Protein AF-A0A1V4KRN2-F1 (afdb_monomer_lite)

Structure (mmCI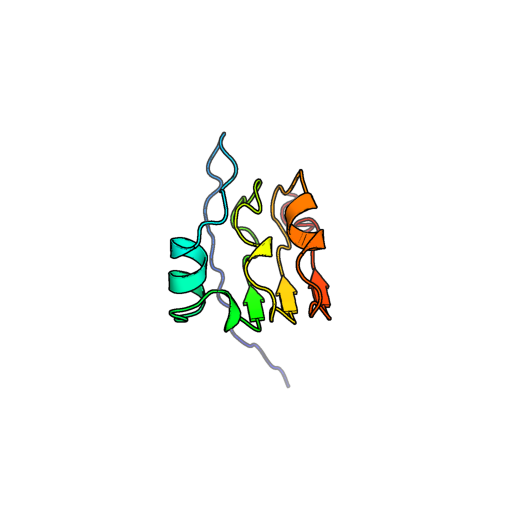F, N/CA/C/O backbone):
data_AF-A0A1V4KRN2-F1
#
_entry.id   AF-A0A1V4KRN2-F1
#
loop_
_atom_site.group_PDB
_atom_site.id
_atom_site.type_symbol
_atom_site.label_atom_id
_atom_site.label_alt_id
_atom_site.label_comp_id
_atom_site.label_asym_id
_atom_site.label_entity_id
_atom_site.label_seq_id
_atom_site.pdbx_PDB_ins_code
_atom_site.Cartn_x
_atom_site.Cartn_y
_atom_site.Cartn_z
_atom_site.occupancy
_atom_site.B_iso_or_equiv
_atom_site.auth_seq_id
_atom_site.auth_comp_id
_atom_site.auth_asym_id
_atom_site.auth_atom_id
_atom_site.pdbx_PDB_model_num
ATOM 1 N N . MET A 1 1 ? -30.750 18.213 -22.918 1.00 45.31 1 MET A N 1
ATOM 2 C CA . MET A 1 1 ? -30.189 16.893 -23.276 1.00 45.31 1 MET A CA 1
ATOM 3 C C . MET A 1 1 ? -29.198 17.182 -24.381 1.00 45.31 1 MET A C 1
ATOM 5 O O . MET A 1 1 ? -29.636 17.733 -25.373 1.00 45.31 1 MET A O 1
ATOM 9 N N . GLU A 1 2 ? -27.887 17.054 -24.242 1.00 35.72 2 GLU A N 1
ATOM 10 C CA . GLU A 1 2 ? -27.008 16.352 -23.296 1.00 35.72 2 GLU A CA 1
ATOM 11 C C . GLU A 1 2 ? -25.852 17.326 -22.951 1.00 35.72 2 GLU A C 1
ATOM 13 O O . GLU A 1 2 ? -25.466 18.141 -23.775 1.00 35.72 2 GLU A O 1
ATOM 18 N N . GLY A 1 3 ? -25.351 17.443 -21.723 1.00 49.38 3 GLY A N 1
ATOM 19 C CA . GLY A 1 3 ? -24.737 16.350 -20.985 1.00 49.38 3 GLY A CA 1
ATOM 20 C C . GLY A 1 3 ? -23.345 16.038 -21.546 1.00 49.38 3 GLY A C 1
ATOM 21 O O . GLY A 1 3 ? -23.123 14.918 -21.983 1.00 49.38 3 GLY A O 1
ATOM 22 N N . ARG A 1 4 ? -22.418 17.003 -21.579 1.00 40.00 4 ARG A N 1
ATOM 23 C CA . ARG A 1 4 ? -21.002 16.719 -21.856 1.00 40.00 4 ARG A CA 1
ATOM 24 C C . ARG A 1 4 ? -20.158 17.310 -20.737 1.00 40.00 4 ARG A C 1
ATOM 26 O O . ARG A 1 4 ? -19.782 18.472 -20.774 1.00 40.00 4 ARG A O 1
ATOM 33 N N . GLY A 1 5 ? -19.978 16.501 -19.696 1.00 41.59 5 GLY A N 1
ATOM 34 C CA . GLY A 1 5 ? -18.938 16.732 -18.709 1.00 41.59 5 GLY A CA 1
ATOM 35 C C . GLY A 1 5 ? -17.591 16.596 -19.403 1.00 41.59 5 GLY A C 1
ATOM 36 O O . GLY A 1 5 ? -17.323 15.578 -20.040 1.00 41.59 5 GLY A O 1
ATOM 37 N N . GLU A 1 6 ? -16.791 17.648 -19.314 1.00 41.88 6 GLU A N 1
ATOM 38 C CA . GLU A 1 6 ? -15.370 17.634 -19.628 1.00 41.88 6 GLU A CA 1
ATOM 39 C C . GLU A 1 6 ? -14.697 16.723 -18.595 1.00 41.88 6 GLU A C 1
ATOM 41 O O . GLU A 1 6 ? -14.458 17.110 -17.453 1.00 41.88 6 GLU A O 1
ATOM 46 N N . ALA A 1 7 ? -14.497 15.458 -18.960 1.00 47.69 7 ALA A N 1
ATOM 47 C CA . ALA A 1 7 ? -13.612 14.575 -18.223 1.00 47.69 7 ALA A CA 1
ATOM 48 C C . ALA A 1 7 ? -12.199 14.881 -18.716 1.00 47.69 7 ALA A C 1
ATOM 50 O O . ALA A 1 7 ? -11.908 14.661 -19.889 1.00 47.69 7 ALA A O 1
ATOM 51 N N . GLY A 1 8 ? -11.386 15.453 -17.826 1.00 39.56 8 GLY A N 1
ATOM 52 C CA . GLY A 1 8 ? -9.990 15.787 -18.074 1.00 39.56 8 GLY A CA 1
ATOM 53 C C . GLY A 1 8 ? -9.244 14.603 -18.675 1.00 39.56 8 GLY A C 1
ATOM 54 O O . GLY A 1 8 ? -9.152 13.532 -18.073 1.00 39.56 8 GLY A O 1
ATOM 55 N N . GLU A 1 9 ? -8.753 14.820 -19.886 1.00 47.72 9 GLU A N 1
ATOM 56 C CA . GLU A 1 9 ? -7.735 14.005 -20.523 1.00 47.72 9 GLU A CA 1
ATOM 57 C C . GLU A 1 9 ? -6.416 14.355 -19.831 1.00 47.72 9 GLU A C 1
ATOM 59 O O . GLU A 1 9 ? -5.738 15.315 -20.184 1.00 47.72 9 GLU A O 1
ATOM 64 N N . GLU A 1 10 ? -6.098 13.630 -18.762 1.00 44.16 10 GLU A N 1
ATOM 65 C CA . GLU A 1 10 ? -4.736 13.589 -18.238 1.00 44.16 10 GLU A CA 1
ATOM 66 C C . GLU A 1 10 ? -4.027 12.451 -18.974 1.00 44.16 10 GLU A C 1
ATOM 68 O O . GLU A 1 10 ? -4.106 11.277 -18.606 1.00 44.16 10 GLU A O 1
ATOM 73 N N . GLU A 1 11 ? -3.428 12.824 -20.105 1.00 51.25 11 GLU A N 1
ATOM 74 C CA . GLU A 1 11 ? -2.343 12.088 -20.740 1.00 51.25 11 GLU A CA 1
ATOM 75 C C . GLU A 1 11 ? -1.171 12.069 -19.747 1.00 51.25 11 GLU A C 1
ATOM 77 O O . GLU A 1 11 ? -0.589 13.111 -19.454 1.00 51.25 11 GLU A O 1
ATOM 82 N N . GLU A 1 12 ? -0.835 10.904 -19.195 1.00 46.59 12 GLU A N 1
ATOM 83 C CA . GLU A 1 12 ? 0.437 10.716 -18.497 1.00 46.59 12 GLU A CA 1
ATOM 84 C C . GLU A 1 12 ? 1.229 9.615 -19.202 1.00 46.59 12 GLU A C 1
ATOM 86 O O . GLU A 1 12 ? 0.726 8.532 -19.506 1.00 46.59 12 GLU A O 1
ATOM 91 N N . GLU A 1 13 ? 2.458 9.998 -19.527 1.00 42.00 13 GLU A N 1
ATOM 92 C CA . GLU A 1 13 ? 3.390 9.385 -20.457 1.00 42.00 13 GLU A CA 1
ATOM 93 C C . GLU A 1 13 ? 3.810 7.965 -20.048 1.00 42.00 13 GLU A C 1
ATOM 95 O O . GLU A 1 13 ? 4.004 7.641 -18.874 1.00 42.00 13 GLU A O 1
ATOM 100 N N . GLU A 1 14 ? 3.993 7.115 -21.058 1.00 46.31 14 GLU A N 1
ATOM 101 C CA . GLU A 1 14 ? 4.650 5.820 -20.931 1.00 46.31 14 GLU A CA 1
ATOM 102 C C . GLU A 1 14 ? 6.134 6.028 -20.574 1.00 46.31 14 GLU A C 1
ATOM 104 O O . GLU A 1 14 ? 6.957 6.290 -21.449 1.00 46.31 14 GLU A O 1
ATOM 109 N N . GLU A 1 15 ? 6.510 5.890 -19.296 1.00 44.72 15 GLU A N 1
ATOM 110 C CA . GLU A 1 15 ? 7.919 5.672 -18.942 1.00 44.72 15 GLU A CA 1
ATOM 111 C C . GLU A 1 15 ? 8.287 4.189 -19.094 1.00 44.72 15 GLU A C 1
ATOM 113 O O . GLU A 1 15 ? 7.815 3.302 -18.372 1.00 44.72 15 GLU A O 1
ATOM 118 N N . GLU A 1 16 ? 9.178 3.935 -20.053 1.00 44.38 16 GLU A N 1
ATOM 119 C CA . GLU A 1 16 ? 9.876 2.673 -20.249 1.00 44.38 16 GLU A CA 1
ATOM 120 C C . GLU A 1 16 ? 10.639 2.226 -18.984 1.00 44.38 16 GLU A C 1
ATOM 122 O O . GLU A 1 16 ? 11.472 2.935 -18.424 1.00 44.38 16 GLU A O 1
ATOM 127 N N . GLY A 1 17 ? 10.449 0.958 -18.607 1.00 51.06 17 GLY A N 1
ATOM 128 C CA . GLY A 1 17 ? 11.517 0.139 -18.020 1.00 51.06 17 GLY A CA 1
ATOM 129 C C . GLY A 1 17 ? 11.539 -0.064 -16.502 1.00 51.06 17 GLY A C 1
ATOM 130 O O . GLY A 1 17 ? 12.239 -0.968 -16.043 1.00 51.06 17 GLY A O 1
ATOM 131 N N . GLY A 1 18 ? 10.760 0.668 -15.704 1.00 57.75 18 GLY A N 1
ATOM 132 C CA . GLY A 1 18 ? 10.790 0.514 -14.243 1.00 57.75 18 GLY A CA 1
ATOM 133 C C . GLY A 1 18 ? 9.468 0.858 -13.575 1.00 57.75 18 GLY A C 1
ATOM 134 O O . GLY A 1 18 ? 9.256 1.994 -13.179 1.00 57.75 18 GLY A O 1
ATOM 135 N N . GLY A 1 19 ? 8.578 -0.126 -13.419 1.00 72.75 19 GLY A N 1
ATOM 136 C CA . GLY A 1 19 ? 7.256 0.112 -12.839 1.00 72.75 19 GLY A CA 1
ATOM 137 C C . GLY A 1 19 ? 7.306 0.785 -11.459 1.00 72.75 19 GLY A C 1
ATOM 138 O O . GLY A 1 19 ? 8.086 0.408 -10.578 1.00 72.75 19 GLY A O 1
ATOM 139 N N . LEU A 1 20 ? 6.437 1.776 -11.268 1.00 87.12 20 LEU A N 1
ATOM 140 C CA . LEU A 1 20 ? 6.445 2.677 -10.120 1.00 87.12 20 LEU A CA 1
ATOM 141 C C . LEU A 1 20 ? 6.148 1.918 -8.814 1.00 87.12 20 LEU A C 1
ATOM 143 O O . LEU A 1 20 ? 5.350 0.972 -8.774 1.00 87.12 20 LEU A O 1
ATOM 147 N N . ARG A 1 21 ? 6.799 2.327 -7.718 1.00 91.00 21 ARG A N 1
ATOM 148 C CA . ARG A 1 21 ? 6.554 1.790 -6.371 1.00 91.00 21 ARG A CA 1
ATOM 149 C C . ARG A 1 21 ? 5.736 2.777 -5.550 1.00 91.00 21 ARG A C 1
ATOM 151 O O . ARG A 1 21 ? 6.127 3.931 -5.406 1.00 91.00 21 ARG A O 1
ATOM 158 N N . ILE A 1 22 ? 4.666 2.294 -4.924 1.00 91.50 22 ILE A N 1
ATOM 159 C CA . ILE A 1 22 ? 3.911 3.074 -3.942 1.00 91.50 22 ILE A CA 1
ATOM 160 C C . ILE A 1 22 ? 4.784 3.313 -2.704 1.00 91.50 22 ILE A C 1
ATOM 162 O O . ILE A 1 22 ? 5.299 2.374 -2.088 1.00 91.50 22 ILE A O 1
ATOM 166 N N . THR A 1 23 ? 4.935 4.587 -2.349 1.00 93.62 23 THR A N 1
ATOM 167 C CA . THR A 1 23 ? 5.665 5.058 -1.167 1.00 93.62 23 THR A CA 1
ATOM 168 C C . THR A 1 23 ? 4.747 5.881 -0.263 1.00 93.62 23 THR A C 1
ATOM 170 O O . THR A 1 23 ? 3.755 6.438 -0.745 1.00 93.62 23 THR A O 1
ATOM 173 N N . PRO A 1 24 ? 5.067 6.028 1.037 1.00 92.06 24 PRO A N 1
ATOM 174 C CA . PRO A 1 24 ? 4.258 6.843 1.937 1.00 92.06 24 PRO A CA 1
ATOM 175 C C . PRO A 1 24 ? 4.143 8.288 1.454 1.00 92.06 24 PRO A C 1
ATOM 177 O O . PRO A 1 24 ? 3.090 8.898 1.564 1.00 92.06 24 PRO A O 1
ATOM 180 N N . GLN A 1 25 ? 5.218 8.836 0.889 1.00 90.94 25 GLN A N 1
ATOM 181 C CA . GLN A 1 25 ? 5.257 10.191 0.350 1.00 90.94 25 GLN A CA 1
ATOM 182 C C . GLN A 1 25 ? 4.280 10.353 -0.816 1.00 90.94 25 GLN A C 1
ATOM 184 O O . GLN A 1 25 ? 3.547 11.335 -0.843 1.00 90.94 25 GLN A O 1
ATOM 189 N N . LEU A 1 26 ? 4.223 9.374 -1.729 1.00 91.00 26 LEU A N 1
ATOM 190 C CA . LEU A 1 26 ? 3.270 9.375 -2.841 1.00 91.00 26 LEU A CA 1
ATOM 191 C C . LEU A 1 26 ? 1.826 9.365 -2.327 1.00 91.00 26 LEU A C 1
ATOM 193 O O . LEU A 1 26 ? 1.006 10.163 -2.771 1.00 91.00 26 LEU A O 1
ATOM 197 N N . LEU A 1 27 ? 1.530 8.489 -1.363 1.00 91.44 27 LEU A N 1
ATOM 198 C CA . LEU A 1 27 ? 0.195 8.362 -0.779 1.00 91.44 27 LEU A CA 1
ATOM 199 C C . LEU A 1 27 ? -0.248 9.668 -0.119 1.00 91.44 27 LEU A C 1
ATOM 201 O O . LEU A 1 27 ? -1.318 10.185 -0.439 1.00 91.44 27 LEU A O 1
ATOM 205 N N . LYS A 1 28 ? 0.609 10.252 0.721 1.00 90.88 28 LYS A N 1
ATOM 206 C CA . LYS A 1 28 ? 0.348 11.532 1.393 1.00 90.88 28 LYS A CA 1
ATOM 207 C C . LYS A 1 28 ? 0.196 12.684 0.402 1.00 90.88 28 LYS A C 1
ATOM 209 O O . LYS A 1 28 ? -0.721 13.481 0.535 1.00 90.88 28 LYS A O 1
ATOM 214 N N . ALA A 1 29 ? 1.037 12.741 -0.631 1.00 89.94 29 ALA A N 1
ATOM 215 C CA . ALA A 1 29 ? 0.938 13.766 -1.668 1.00 89.94 29 ALA A CA 1
ATOM 216 C C . ALA A 1 29 ? -0.362 13.650 -2.483 1.00 89.94 29 ALA A C 1
ATOM 218 O O . ALA A 1 29 ? -0.957 14.664 -2.825 1.00 89.94 29 ALA A O 1
ATOM 219 N N . SER A 1 30 ? -0.817 12.424 -2.766 1.00 87.25 30 SER A N 1
ATOM 220 C CA . SER A 1 30 ? -2.040 12.183 -3.546 1.00 87.25 30 SER A CA 1
ATOM 221 C C . SER A 1 30 ? -3.336 12.396 -2.759 1.00 87.25 30 SER A C 1
ATOM 223 O O . SER A 1 30 ? -4.351 12.765 -3.341 1.00 87.25 30 SER A O 1
ATOM 225 N N . THR A 1 31 ? -3.314 12.158 -1.447 1.00 88.19 31 THR A N 1
ATOM 226 C CA . THR A 1 31 ? -4.510 12.197 -0.586 1.00 88.19 31 THR A CA 1
ATOM 227 C C . THR A 1 31 ? -4.603 13.470 0.250 1.00 88.19 31 THR A C 1
ATOM 229 O O . THR A 1 31 ? -5.690 13.823 0.689 1.00 88.19 31 THR A O 1
ATOM 232 N N . GLY A 1 32 ? -3.481 14.160 0.475 1.00 88.75 32 GLY A N 1
ATOM 233 C CA . GLY A 1 32 ? -3.378 15.271 1.424 1.00 88.75 32 GLY A CA 1
ATOM 234 C C . GLY A 1 32 ? -3.284 14.827 2.888 1.00 88.75 32 GLY A C 1
ATOM 235 O O . GLY A 1 32 ? -3.140 15.671 3.771 1.00 88.75 32 GLY A O 1
ATOM 236 N N . GLU A 1 33 ? -3.324 13.520 3.156 1.00 89.69 33 GLU A N 1
ATOM 237 C CA . GLU A 1 33 ? -3.303 12.986 4.512 1.00 89.69 33 GLU A CA 1
ATOM 238 C C . GLU A 1 33 ? -1.887 12.960 5.092 1.00 89.69 33 GLU A C 1
ATOM 240 O O . GLU A 1 33 ? -0.891 12.733 4.403 1.00 89.69 33 GLU A O 1
ATOM 245 N N . PHE A 1 34 ? -1.786 13.146 6.406 1.00 88.44 34 PHE A N 1
ATOM 246 C CA . PHE A 1 34 ? -0.504 13.109 7.116 1.00 88.44 34 PHE A CA 1
ATOM 247 C C . PHE A 1 34 ? -0.155 11.703 7.632 1.00 88.44 34 PHE A C 1
ATOM 249 O O . PHE A 1 34 ? 1.029 11.392 7.829 1.00 88.44 34 PHE A O 1
ATOM 256 N N . 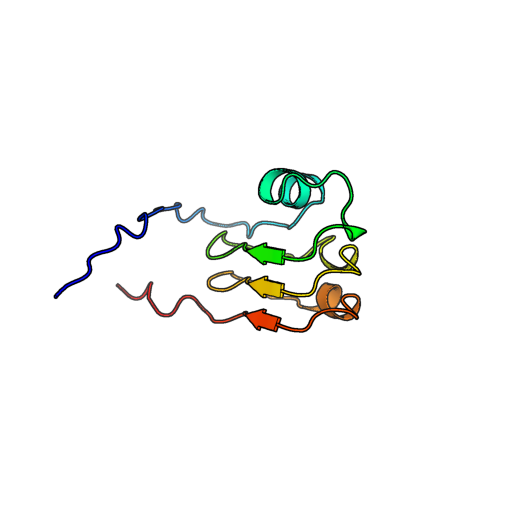ALA A 1 35 ? -1.168 10.848 7.801 1.00 91.06 35 ALA A N 1
ATOM 257 C CA . ALA A 1 35 ? -1.081 9.477 8.301 1.00 91.06 35 ALA A CA 1
ATOM 258 C C . ALA A 1 35 ? -1.660 8.492 7.274 1.00 91.06 35 ALA A C 1
ATOM 260 O O . ALA A 1 35 ? -2.639 8.805 6.602 1.00 91.06 35 ALA A O 1
ATOM 261 N N . LEU A 1 36 ? -1.053 7.308 7.144 1.00 89.19 36 LEU A N 1
ATOM 262 C CA . LEU A 1 36 ? -1.502 6.302 6.170 1.00 89.19 36 LEU A CA 1
ATOM 263 C C . LE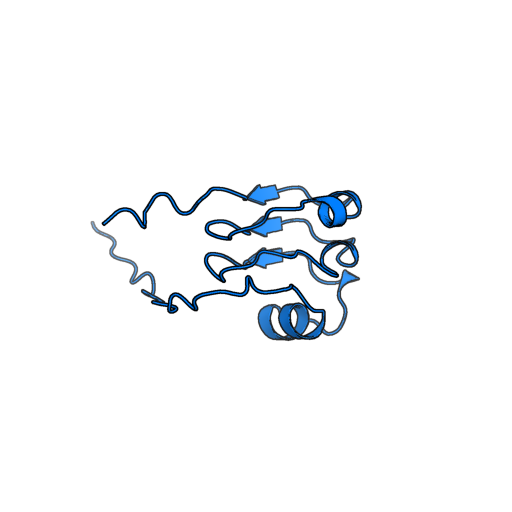U A 1 36 ? -2.784 5.609 6.637 1.00 89.19 36 LEU A C 1
ATOM 265 O O . LEU A 1 36 ? -3.637 5.254 5.831 1.00 89.19 36 LEU A O 1
ATOM 269 N N . GLU A 1 37 ? -2.943 5.471 7.949 1.00 91.19 37 GLU A N 1
ATOM 270 C CA . GLU A 1 37 ? -4.101 4.861 8.592 1.00 91.19 37 GLU A CA 1
ATOM 271 C C . GLU A 1 37 ? -5.361 5.726 8.481 1.00 91.19 37 GLU A C 1
ATOM 273 O O . GLU A 1 37 ? -6.451 5.223 8.727 1.00 91.19 37 GLU A O 1
ATOM 278 N N . SER A 1 38 ? -5.241 7.004 8.113 1.00 92.81 38 SER A N 1
ATOM 279 C CA . SER A 1 38 ? -6.390 7.888 7.874 1.00 92.81 38 SER A CA 1
ATOM 280 C C . SER A 1 38 ? -6.903 7.825 6.435 1.00 92.81 38 SER A C 1
ATOM 282 O O . SER A 1 38 ? -7.983 8.335 6.140 1.00 92.81 38 SER A O 1
ATOM 284 N N . ILE A 1 39 ? -6.152 7.201 5.522 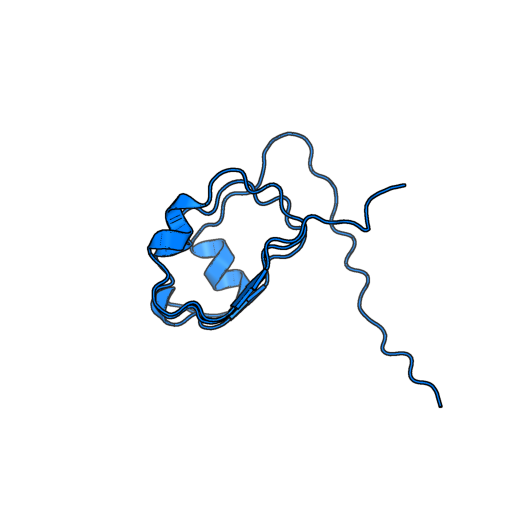1.00 93.69 39 ILE A N 1
ATOM 285 C CA . ILE A 1 39 ? -6.526 7.140 4.111 1.00 93.69 39 ILE A CA 1
ATOM 286 C C . ILE A 1 39 ? -7.678 6.148 3.948 1.00 93.69 39 ILE A C 1
ATOM 288 O O . ILE A 1 39 ? -7.495 4.944 4.104 1.00 93.69 39 ILE A O 1
ATOM 292 N N . LEU A 1 40 ? -8.856 6.664 3.591 1.00 94.81 40 LEU A N 1
ATOM 293 C CA . LEU A 1 40 ? -10.058 5.864 3.321 1.00 94.81 40 LEU A CA 1
ATOM 294 C C . LEU A 1 40 ? -10.224 5.540 1.832 1.00 94.81 40 LEU A C 1
ATOM 296 O O . LEU A 1 40 ? -10.688 4.458 1.473 1.00 94.81 40 LEU A O 1
ATOM 300 N N . LEU A 1 41 ? -9.837 6.475 0.960 1.00 93.62 41 LEU A N 1
ATOM 301 C CA . LEU A 1 41 ? -10.018 6.379 -0.485 1.00 93.62 41 LEU A CA 1
ATOM 302 C C . LEU A 1 41 ? -8.712 6.689 -1.208 1.00 93.62 41 LEU A C 1
ATOM 304 O O . LEU A 1 41 ? -8.107 7.737 -0.989 1.00 93.62 41 LEU A O 1
ATOM 308 N N . LEU A 1 42 ? -8.314 5.797 -2.114 1.00 93.31 42 LEU A N 1
ATOM 309 C CA . LEU A 1 42 ? -7.109 5.947 -2.917 1.00 93.31 42 LEU A CA 1
ATOM 310 C C . LEU A 1 42 ? -7.383 5.619 -4.387 1.00 93.31 42 LEU A C 1
ATOM 312 O O . LEU A 1 42 ? -7.865 4.538 -4.729 1.00 93.31 42 LEU A O 1
ATOM 316 N N . ARG A 1 43 ? -7.050 6.571 -5.262 1.00 92.12 43 ARG A N 1
ATOM 317 C CA . ARG A 1 43 ? -7.170 6.469 -6.720 1.00 92.12 43 ARG A CA 1
ATOM 318 C C . ARG A 1 43 ? -5.801 6.675 -7.339 1.00 92.12 43 ARG A C 1
ATOM 320 O O . ARG A 1 43 ? -5.273 7.780 -7.321 1.00 92.12 43 ARG A O 1
ATOM 327 N N . LEU A 1 44 ? -5.230 5.607 -7.872 1.00 89.50 44 LEU A N 1
ATOM 328 C CA . LEU A 1 44 ? -3.916 5.603 -8.503 1.00 89.50 44 LEU A CA 1
ATOM 329 C C . LEU A 1 44 ? -4.012 4.884 -9.849 1.00 89.50 4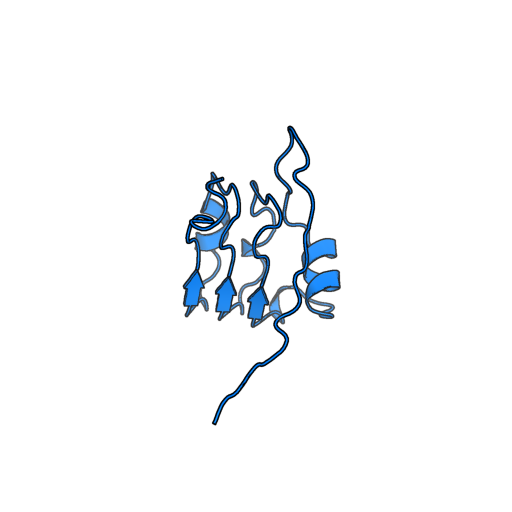4 LEU A C 1
ATOM 331 O O . LEU A 1 44 ? -3.321 3.899 -10.081 1.00 89.50 44 LEU A O 1
ATOM 335 N N . ARG A 1 45 ? -4.913 5.338 -10.718 1.00 90.06 45 ARG A N 1
ATOM 336 C CA . ARG A 1 45 ? -5.143 4.740 -12.037 1.00 90.06 45 ARG A CA 1
ATOM 337 C C . ARG A 1 45 ? -4.026 5.117 -13.013 1.00 90.06 45 ARG A C 1
ATOM 339 O O . ARG A 1 45 ? -3.624 6.270 -13.030 1.00 90.06 45 ARG A O 1
ATOM 346 N N . GLY A 1 46 ? -3.571 4.172 -13.837 1.00 86.81 46 GLY A N 1
ATOM 347 C CA . GLY A 1 46 ? -2.718 4.470 -14.998 1.00 86.81 46 GLY A CA 1
ATOM 348 C C . GLY A 1 46 ? -1.289 4.930 -14.693 1.00 86.81 46 GLY A C 1
ATOM 349 O O . GLY A 1 46 ? -0.612 5.405 -15.588 1.00 86.81 46 GLY A O 1
ATOM 350 N N . ARG A 1 47 ? -0.799 4.788 -13.458 1.00 86.38 47 ARG A N 1
ATOM 351 C CA . ARG A 1 47 ? 0.494 5.350 -13.018 1.00 86.38 47 ARG A CA 1
ATOM 352 C C . ARG A 1 47 ? 1.694 4.426 -13.241 1.00 86.38 47 ARG A C 1
ATOM 354 O O . ARG A 1 47 ? 2.717 4.572 -12.575 1.00 86.38 47 ARG A O 1
ATOM 361 N N . GLY A 1 48 ? 1.544 3.390 -14.067 1.00 87.88 48 GLY A N 1
ATOM 362 C CA . GLY A 1 48 ? 2.594 2.389 -14.284 1.00 87.88 48 GLY A CA 1
ATOM 363 C C . GLY A 1 48 ? 3.034 1.659 -13.006 1.00 87.88 48 GLY A C 1
ATOM 364 O O . GLY A 1 48 ? 4.162 1.177 -12.925 1.00 87.88 48 GLY A O 1
ATOM 365 N N . ILE A 1 49 ? 2.183 1.583 -11.974 1.00 89.94 49 ILE A N 1
ATOM 366 C CA . ILE A 1 49 ? 2.569 1.008 -10.678 1.00 89.94 49 ILE A CA 1
ATOM 367 C C . ILE A 1 49 ? 2.790 -0.499 -10.829 1.00 89.94 49 ILE A C 1
ATOM 369 O O . ILE A 1 49 ? 1.877 -1.229 -11.200 1.00 89.94 49 ILE A O 1
ATOM 373 N N . ALA A 1 50 ? 3.977 -0.987 -10.476 1.00 90.38 50 ALA A N 1
ATOM 374 C CA . ALA A 1 50 ? 4.268 -2.424 -10.430 1.00 90.38 50 ALA A CA 1
ATOM 375 C C . ALA A 1 50 ? 4.385 -2.962 -9.000 1.00 90.38 50 ALA A C 1
ATOM 377 O O . ALA A 1 50 ? 4.159 -4.151 -8.752 1.00 90.38 50 ALA A O 1
ATOM 378 N N . HIS A 1 51 ? 4.713 -2.088 -8.043 1.00 90.88 51 HIS A N 1
ATOM 379 C CA . HIS A 1 51 ? 4.987 -2.470 -6.664 1.00 90.88 51 HIS A CA 1
ATOM 380 C C . HIS A 1 51 ? 4.104 -1.710 -5.677 1.00 90.88 51 HIS A C 1
ATOM 382 O O . HIS A 1 51 ? 4.223 -0.498 -5.518 1.00 90.88 51 HIS A O 1
ATOM 388 N N . LEU A 1 52 ? 3.286 -2.451 -4.929 1.00 90.50 52 LEU A N 1
ATOM 389 C CA . LEU A 1 52 ? 2.378 -1.873 -3.936 1.00 90.50 52 LEU A CA 1
ATOM 390 C C . LEU A 1 52 ? 3.082 -1.380 -2.661 1.00 90.50 52 LEU A C 1
ATOM 392 O O . LEU A 1 52 ? 2.503 -0.597 -1.924 1.00 90.50 52 LEU A O 1
ATOM 396 N N . GLY A 1 53 ? 4.323 -1.802 -2.398 1.00 89.69 53 GLY A N 1
ATOM 397 C CA . GLY A 1 53 ? 5.156 -1.234 -1.330 1.00 89.69 53 GLY A CA 1
ATOM 398 C C . GLY A 1 53 ? 4.452 -1.159 0.033 1.00 89.69 53 GLY A C 1
ATOM 399 O O . GLY A 1 53 ? 4.029 -2.182 0.566 1.00 89.69 53 GLY A O 1
ATOM 400 N N . CYS A 1 54 ? 4.331 0.060 0.565 1.00 91.94 54 CYS A N 1
ATOM 401 C CA . CYS A 1 54 ? 3.714 0.377 1.861 1.00 91.94 54 CYS A CA 1
ATOM 402 C C . CYS A 1 54 ? 2.177 0.463 1.830 1.00 91.94 54 CYS A C 1
ATOM 404 O O . CYS A 1 54 ? 1.566 0.947 2.777 1.00 91.94 54 CYS A O 1
ATOM 406 N N . LEU A 1 55 ? 1.523 0.050 0.740 1.00 91.94 55 LEU A N 1
ATOM 407 C CA . LEU A 1 55 ? 0.067 0.149 0.628 1.00 91.94 55 LEU A CA 1
ATOM 408 C C . LEU A 1 55 ? -0.648 -0.619 1.749 1.00 91.94 55 LEU A C 1
ATOM 410 O O . LEU A 1 55 ? -1.680 -0.165 2.221 1.00 91.94 55 LEU A O 1
ATOM 414 N N . GLY A 1 56 ? -0.068 -1.726 2.223 1.00 90.25 56 GLY A N 1
ATOM 415 C CA . GLY A 1 56 ? -0.619 -2.517 3.328 1.00 90.25 56 GLY A CA 1
ATOM 416 C C . GLY A 1 56 ? -0.700 -1.786 4.674 1.00 90.25 56 GLY A C 1
ATOM 417 O O . GLY A 1 56 ? -1.462 -2.212 5.538 1.00 90.25 56 GLY A O 1
ATOM 418 N N . ASP A 1 57 ? 0.023 -0.675 4.841 1.00 92.94 57 ASP A N 1
ATOM 419 C CA . ASP A 1 57 ? -0.018 0.136 6.063 1.00 92.94 57 ASP A CA 1
ATOM 420 C C . ASP A 1 57 ? -1.300 0.991 6.147 1.00 92.94 57 ASP A C 1
ATOM 422 O O . ASP A 1 57 ? -1.661 1.485 7.215 1.00 92.94 57 ASP A O 1
ATOM 426 N N . CYS A 1 58 ? -2.041 1.134 5.039 1.00 93.69 58 CYS A N 1
ATOM 427 C CA . CYS A 1 58 ? -3.298 1.886 4.972 1.00 93.69 58 CYS A CA 1
ATOM 428 C C . CYS A 1 58 ? -4.466 1.066 5.550 1.00 93.69 58 CYS A C 1
ATOM 430 O O . CYS A 1 58 ? -5.402 0.696 4.850 1.00 93.69 58 CYS A O 1
ATOM 432 N N . THR A 1 59 ? -4.407 0.724 6.836 1.00 92.06 59 THR A N 1
ATOM 433 C CA . THR A 1 59 ? -5.336 -0.241 7.463 1.00 92.06 59 THR A CA 1
ATOM 434 C C . THR A 1 59 ? -6.817 0.168 7.456 1.00 92.06 59 THR A C 1
ATOM 436 O O . THR A 1 59 ? -7.685 -0.710 7.504 1.00 92.06 59 THR A O 1
ATOM 439 N N . SER A 1 60 ? -7.118 1.465 7.344 1.00 94.69 60 SER A N 1
ATOM 440 C CA . SER A 1 60 ? -8.489 1.987 7.223 1.00 94.69 60 SER A CA 1
ATOM 441 C C . SER A 1 60 ? -8.950 2.167 5.776 1.00 94.69 60 SER A C 1
ATOM 443 O O . SER A 1 60 ? -10.043 2.673 5.556 1.00 94.69 60 SER A O 1
ATOM 445 N N . LEU A 1 61 ? -8.147 1.777 4.782 1.00 95.75 61 LEU A N 1
ATOM 446 C CA . LEU A 1 61 ? -8.502 1.953 3.378 1.00 95.75 61 LEU A CA 1
ATOM 447 C C . LEU A 1 61 ? -9.750 1.137 3.036 1.00 95.75 61 LEU A C 1
ATOM 449 O O . LEU A 1 61 ? -9.738 -0.087 3.149 1.00 95.75 61 LEU A O 1
ATOM 453 N N . GLU A 1 62 ? -10.800 1.816 2.581 1.00 96.50 62 GLU A N 1
ATOM 454 C CA . GLU A 1 62 ? -12.078 1.209 2.200 1.00 96.50 62 GLU A CA 1
ATOM 455 C C . GLU A 1 62 ? -12.222 1.093 0.682 1.00 96.50 62 GLU A C 1
ATOM 457 O O . GLU A 1 62 ? -12.820 0.137 0.183 1.00 96.50 62 GLU A O 1
ATOM 462 N N . TRP A 1 63 ? -11.660 2.046 -0.065 1.00 96.06 63 TRP A N 1
ATOM 463 C CA . TRP A 1 63 ? -11.828 2.130 -1.512 1.00 96.06 63 TRP A CA 1
ATOM 464 C C . TRP A 1 63 ? -10.487 2.325 -2.221 1.00 96.06 63 TRP A C 1
ATOM 466 O O . TRP A 1 63 ? -9.803 3.329 -2.013 1.00 96.06 63 TRP A O 1
ATOM 476 N N . LEU A 1 64 ? -10.124 1.376 -3.086 1.00 95.00 64 LEU A N 1
ATOM 477 C CA . LEU A 1 64 ? -8.851 1.357 -3.804 1.00 95.00 64 LEU A CA 1
ATOM 478 C C . LEU A 1 64 ? -9.052 1.118 -5.301 1.00 95.00 64 LEU A C 1
ATOM 480 O O . LEU A 1 64 ? -9.527 0.058 -5.708 1.00 95.00 64 LEU A O 1
ATOM 484 N N . ASP A 1 65 ? -8.602 2.064 -6.123 1.00 93.62 65 ASP 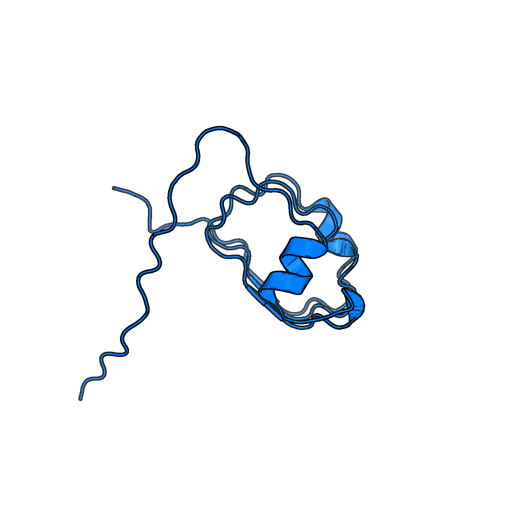A N 1
ATOM 485 C CA . ASP A 1 65 ? -8.521 1.895 -7.574 1.00 93.62 65 ASP A CA 1
ATOM 486 C C . ASP A 1 65 ? -7.082 1.993 -8.055 1.00 93.62 65 ASP A C 1
ATOM 488 O O . ASP A 1 65 ? -6.427 3.032 -7.948 1.00 93.62 65 ASP A O 1
ATOM 492 N N . LEU A 1 66 ? -6.614 0.869 -8.583 1.00 92.00 66 LEU A N 1
ATOM 493 C CA . LEU A 1 66 ? -5.312 0.685 -9.198 1.00 92.00 66 LEU A CA 1
ATOM 494 C C . LEU A 1 66 ? -5.466 0.204 -10.648 1.00 92.00 66 LEU A C 1
ATOM 496 O O . LEU A 1 66 ? -4.579 -0.475 -11.171 1.00 92.00 66 LEU A O 1
ATOM 500 N N . SER A 1 67 ? -6.586 0.515 -11.298 1.00 91.88 67 SER A N 1
ATOM 501 C CA . SER A 1 67 ? -6.813 0.148 -12.691 1.00 91.88 67 SER A CA 1
ATOM 502 C C . SER A 1 67 ? -5.740 0.730 -13.614 1.00 91.88 67 SER A C 1
ATOM 504 O O . SER A 1 67 ? -5.160 1.785 -13.362 1.00 91.88 67 SER A O 1
ATOM 506 N N . GLY A 1 68 ? -5.435 0.014 -14.692 1.00 89.00 68 GLY A N 1
ATOM 507 C CA . GLY A 1 68 ? -4.430 0.442 -15.664 1.00 89.00 68 GLY A CA 1
ATOM 508 C C . GLY A 1 68 ? -2.995 0.507 -15.137 1.00 89.00 68 GLY A C 1
ATOM 509 O O . GLY A 1 68 ? -2.181 1.223 -15.701 1.00 89.00 68 GLY A O 1
ATOM 510 N N . ASN A 1 69 ? -2.676 -0.232 -14.076 1.00 90.12 69 ASN A N 1
ATOM 511 C CA . ASN A 1 69 ? -1.304 -0.396 -13.599 1.00 90.12 69 ASN A CA 1
ATOM 512 C C . ASN A 1 69 ? -0.718 -1.760 -13.984 1.00 90.12 69 ASN A C 1
ATOM 514 O O . ASN A 1 69 ? -1.440 -2.695 -14.326 1.00 90.12 69 ASN A O 1
ATOM 518 N N . ALA A 1 70 ? 0.601 -1.893 -13.849 1.00 88.56 70 ALA A N 1
ATOM 519 C CA . ALA A 1 70 ? 1.365 -3.102 -14.152 1.00 88.56 70 ALA A CA 1
ATOM 520 C C . ALA A 1 70 ? 1.666 -3.941 -12.891 1.00 88.56 70 ALA A C 1
ATOM 522 O O . ALA A 1 70 ? 2.777 -4.440 -12.702 1.00 88.56 70 ALA A O 1
ATOM 523 N N . ILE A 1 71 ? 0.692 -4.069 -11.983 1.00 88.88 71 ILE A N 1
ATOM 524 C CA . ILE A 1 71 ? 0.900 -4.706 -10.676 1.00 88.88 71 ILE A CA 1
ATOM 525 C C . ILE A 1 71 ? 1.101 -6.209 -10.851 1.00 88.88 71 ILE A C 1
ATOM 527 O O . ILE A 1 71 ? 0.208 -6.924 -11.297 1.00 88.88 71 ILE A O 1
ATOM 531 N N . THR A 1 72 ? 2.261 -6.705 -10.427 1.00 85.88 72 THR A N 1
ATOM 532 C CA . THR A 1 72 ? 2.600 -8.136 -10.511 1.00 85.88 72 THR A CA 1
ATOM 533 C C . THR A 1 72 ? 2.447 -8.867 -9.184 1.00 85.88 72 THR A C 1
ATOM 535 O O . THR A 1 72 ? 2.348 -10.092 -9.165 1.00 85.88 72 THR A O 1
ATOM 538 N N . GLN A 1 73 ? 2.450 -8.141 -8.062 1.00 87.69 73 GLN A N 1
ATOM 539 C CA . GLN A 1 73 ? 2.429 -8.705 -6.714 1.00 87.69 73 GLN A CA 1
ATOM 540 C C . GLN A 1 73 ? 1.391 -7.995 -5.845 1.00 87.69 73 GLN A C 1
ATOM 542 O O . GLN A 1 73 ? 1.481 -6.793 -5.602 1.00 87.69 73 GLN A O 1
ATOM 547 N N . LEU A 1 74 ? 0.434 -8.771 -5.331 1.00 90.38 74 LEU A N 1
ATOM 548 C CA . LEU A 1 74 ? -0.693 -8.281 -4.529 1.00 90.38 74 LEU A CA 1
ATOM 549 C C . LEU A 1 74 ? -0.511 -8.491 -3.018 1.00 90.38 74 LEU A C 1
ATOM 551 O O . LEU A 1 74 ? -1.394 -8.129 -2.250 1.00 90.38 74 LEU A O 1
ATOM 555 N N . GLY A 1 75 ? 0.622 -9.052 -2.577 1.00 90.56 75 GLY A N 1
ATOM 556 C CA . GLY A 1 75 ? 0.881 -9.397 -1.170 1.00 90.56 75 GLY A CA 1
ATOM 557 C C . GLY A 1 75 ? 0.525 -8.297 -0.154 1.00 90.56 75 GLY A C 1
ATOM 558 O O . GLY A 1 75 ? -0.157 -8.602 0.823 1.00 90.56 75 GLY A O 1
ATOM 559 N N . PRO A 1 76 ? 0.888 -7.020 -0.390 1.00 89.69 76 PRO A N 1
ATOM 560 C CA . PRO A 1 76 ? 0.547 -5.925 0.520 1.00 89.69 76 PRO A CA 1
ATOM 561 C C . PRO A 1 76 ? -0.960 -5.685 0.713 1.00 89.69 76 PRO A C 1
ATOM 563 O O . PRO A 1 76 ? -1.353 -5.177 1.758 1.00 89.69 76 PRO A O 1
ATOM 566 N N . LEU A 1 77 ? -1.818 -6.087 -0.234 1.00 91.19 77 LEU A N 1
ATOM 567 C CA . LEU A 1 77 ? -3.276 -5.946 -0.099 1.00 91.19 77 LEU A CA 1
ATOM 568 C C . LEU A 1 77 ? -3.853 -6.847 0.997 1.00 91.19 77 LEU A C 1
ATOM 570 O O . LEU A 1 77 ? -4.908 -6.539 1.539 1.00 91.19 77 LEU A O 1
ATOM 574 N N . ALA A 1 78 ? -3.164 -7.931 1.365 1.00 90.81 78 ALA A N 1
ATOM 575 C CA . ALA A 1 78 ? -3.636 -8.849 2.402 1.00 90.81 78 ALA A CA 1
ATOM 576 C C . ALA A 1 78 ? -3.741 -8.192 3.794 1.00 90.81 78 ALA A C 1
ATOM 578 O O . ALA A 1 78 ? -4.452 -8.698 4.661 1.00 90.81 78 ALA A O 1
ATOM 579 N N . ALA A 1 79 ? -3.044 -7.073 4.019 1.00 92.25 79 ALA A N 1
ATOM 580 C CA . ALA A 1 79 ? -3.110 -6.312 5.265 1.00 92.25 79 ALA A CA 1
ATOM 581 C C . ALA A 1 79 ? -4.319 -5.354 5.340 1.00 92.25 79 ALA A C 1
ATOM 583 O O . ALA A 1 79 ? -4.680 -4.914 6.434 1.00 92.25 79 ALA A O 1
ATOM 584 N N . LEU A 1 80 ? -4.975 -5.063 4.210 1.00 93.50 80 LEU A N 1
ATOM 585 C CA . LEU A 1 80 ? -6.071 -4.096 4.099 1.00 93.50 80 LEU A CA 1
ATOM 586 C C . LEU A 1 80 ? -7.407 -4.698 4.553 1.00 93.50 80 LEU A C 1
ATOM 588 O O . LEU A 1 80 ? -8.268 -5.051 3.751 1.00 93.50 80 LEU A O 1
ATOM 592 N N . LYS A 1 81 ? -7.581 -4.833 5.868 1.00 91.31 81 LYS A N 1
ATOM 593 C CA . LYS A 1 81 ? -8.757 -5.492 6.465 1.00 91.31 81 LYS A CA 1
ATOM 594 C C . LYS A 1 81 ? -10.072 -4.738 6.262 1.00 91.31 81 LYS A C 1
ATOM 596 O O . LYS A 1 81 ? -11.124 -5.368 6.298 1.00 91.31 81 LYS A O 1
ATOM 601 N N . SER A 1 82 ? -10.008 -3.422 6.077 1.00 94.69 82 SER A N 1
ATOM 602 C CA . SER A 1 82 ? -11.183 -2.554 5.919 1.00 94.69 82 SER A CA 1
ATOM 603 C C . SER A 1 82 ? -11.601 -2.372 4.456 1.00 94.69 82 SER A C 1
ATOM 605 O O . SER A 1 82 ? -12.578 -1.681 4.182 1.00 94.69 82 SER A O 1
ATOM 607 N N . LEU A 1 83 ? -10.884 -2.994 3.512 1.00 95.25 83 LEU A N 1
ATOM 608 C CA . LEU A 1 83 ? -11.093 -2.776 2.087 1.00 95.25 83 LEU A CA 1
ATOM 609 C C . LEU A 1 83 ? -12.438 -3.345 1.630 1.00 95.25 83 LEU A C 1
ATOM 611 O O . LEU A 1 83 ? -12.649 -4.557 1.632 1.00 95.25 83 LEU A O 1
ATOM 615 N N . ALA A 1 84 ? -13.331 -2.459 1.201 1.00 95.62 84 ALA A N 1
ATOM 616 C CA . ALA A 1 84 ? -14.655 -2.803 0.700 1.00 95.62 84 ALA A CA 1
ATOM 617 C C . ALA A 1 84 ? -14.684 -2.878 -0.831 1.00 95.62 84 ALA A C 1
ATOM 619 O O . ALA A 1 84 ? -15.399 -3.703 -1.401 1.00 95.62 84 ALA A O 1
ATOM 620 N N . VAL A 1 85 ? -13.907 -2.025 -1.507 1.00 95.12 85 VAL A N 1
ATOM 621 C CA . VAL A 1 85 ? -13.870 -1.948 -2.970 1.00 95.12 85 VAL A CA 1
ATOM 622 C C . VAL A 1 85 ? -12.433 -1.940 -3.471 1.00 95.12 85 VAL A C 1
ATOM 624 O O . VAL A 1 85 ? -11.618 -1.120 -3.050 1.00 95.12 85 VAL A O 1
ATOM 627 N N . LEU A 1 86 ? -12.150 -2.836 -4.417 1.00 94.12 86 LEU A N 1
ATOM 628 C CA . LEU A 1 86 ? -10.863 -2.961 -5.089 1.00 94.12 86 LEU A CA 1
ATOM 629 C C . LEU A 1 86 ? -11.064 -3.032 -6.604 1.00 94.12 86 LEU A C 1
ATOM 631 O O . LEU A 1 86 ? -11.725 -3.946 -7.096 1.00 94.12 86 LEU A O 1
ATOM 635 N N . ASN A 1 87 ? -10.443 -2.111 -7.337 1.00 92.94 87 ASN A N 1
ATOM 636 C CA . ASN A 1 87 ? -10.368 -2.155 -8.791 1.00 92.94 87 ASN A CA 1
ATOM 637 C C . ASN A 1 87 ? -8.924 -2.398 -9.257 1.00 92.94 87 ASN A C 1
ATOM 639 O O . ASN A 1 87 ? -8.034 -1.592 -8.996 1.00 92.94 87 ASN A O 1
ATOM 643 N N . LEU A 1 88 ? -8.710 -3.513 -9.961 1.00 90.00 88 LEU A N 1
ATOM 644 C CA . LEU A 1 88 ? -7.437 -3.907 -10.581 1.00 90.00 88 LEU A CA 1
ATOM 645 C C . LEU A 1 88 ? -7.577 -4.102 -12.097 1.00 90.00 88 LEU A C 1
ATOM 647 O O . LEU A 1 88 ? -6.769 -4.804 -12.703 1.00 90.00 88 LEU A O 1
ATOM 651 N N . SER A 1 89 ? -8.630 -3.563 -12.720 1.00 88.69 89 SER A N 1
ATOM 652 C CA . SER A 1 89 ? -8.878 -3.815 -14.137 1.00 88.69 89 SER A CA 1
ATOM 653 C C . SER A 1 89 ? -7.677 -3.370 -14.985 1.00 88.69 89 SER A C 1
ATOM 655 O O . SER A 1 89 ? -7.205 -2.239 -14.806 1.00 88.69 89 SER A O 1
ATOM 657 N N . PRO A 1 90 ? -7.191 -4.197 -15.926 1.00 79.44 90 PRO A N 1
ATOM 658 C CA . PRO A 1 90 ? -6.171 -3.758 -16.872 1.00 79.44 90 PRO A CA 1
ATOM 659 C C . PRO A 1 90 ? -6.690 -2.564 -17.685 1.00 79.44 90 PRO A C 1
ATOM 661 O O . PRO A 1 90 ? -7.901 -2.410 -17.865 1.00 79.44 90 PRO A O 1
ATOM 664 N N . CYS A 1 91 ? -5.790 -1.706 -18.174 1.00 67.25 91 CYS A N 1
ATOM 665 C CA . CYS A 1 91 ? -6.190 -0.625 -19.072 1.00 67.25 91 CYS A CA 1
ATOM 666 C C . CYS A 1 91 ? -6.619 -1.246 -20.408 1.00 67.25 91 CYS A C 1
ATOM 668 O O . CYS A 1 91 ? -5.782 -1.570 -21.240 1.00 67.25 91 CYS A O 1
ATOM 670 N N . SER A 1 92 ? -7.918 -1.470 -20.604 1.00 64.50 92 SER A N 1
ATOM 671 C CA . SER A 1 92 ? -8.450 -2.061 -21.838 1.00 64.50 92 SER A CA 1
ATOM 672 C C . SER A 1 92 ? -8.622 -1.045 -22.973 1.00 64.50 92 SER A C 1
ATOM 674 O O . SER A 1 92 ? -9.047 -1.431 -24.057 1.00 64.50 92 SER A O 1
ATOM 676 N N . SER A 1 93 ? -8.345 0.242 -22.729 1.00 57.94 93 SER A N 1
ATOM 677 C CA . SER A 1 93 ? -8.479 1.317 -23.723 1.00 57.94 93 SER A CA 1
ATOM 678 C C . SER A 1 93 ? -7.165 1.716 -24.399 1.00 57.94 93 SER A C 1
ATOM 680 O O . SER A 1 93 ? -7.222 2.392 -25.418 1.00 57.94 93 SER A O 1
ATOM 682 N N . CYS A 1 94 ? -6.003 1.274 -23.903 1.00 51.88 94 CYS A N 1
ATOM 683 C CA . CYS A 1 94 ? -4.726 1.437 -24.609 1.00 51.88 94 CYS A CA 1
ATOM 684 C C . CYS A 1 94 ? -4.483 0.228 -25.522 1.00 51.88 94 CYS A C 1
ATOM 686 O O . CYS A 1 94 ? -3.632 -0.617 -25.264 1.00 51.88 94 CYS A O 1
ATOM 688 N N . ALA A 1 95 ? -5.308 0.108 -26.557 1.00 42.06 95 ALA A N 1
ATOM 689 C CA . ALA A 1 95 ? -5.049 -0.746 -27.707 1.00 42.06 95 ALA A CA 1
ATOM 690 C C . ALA A 1 95 ? -5.248 0.104 -28.966 1.00 42.06 95 ALA A C 1
ATOM 692 O O . ALA A 1 95 ? -6.323 0.079 -29.565 1.00 42.06 95 ALA A O 1
ATOM 693 N N . ALA A 1 96 ? -4.229 0.890 -29.314 1.00 35.88 96 ALA A N 1
ATOM 694 C CA . ALA A 1 96 ? -3.999 1.438 -30.649 1.00 35.88 96 ALA A CA 1
ATOM 695 C C . ALA A 1 96 ? -2.526 1.828 -30.780 1.00 35.88 96 ALA A C 1
ATOM 697 O O . ALA A 1 96 ? -2.069 2.611 -29.923 1.00 35.88 96 ALA A O 1
#

Foldseek 3Di:
DDDDDPDDPPDDDDDPDDADADDPVNQCVQQVDPALCPAQEDADEQRQHQHDHCNLRNQNHAYDAHEQYNHPDDVSVVSNPNHNYYHHHHPPPPDD

pLDDT: mean 79.99, std 19.49, range [35.72, 96.5]

Radius of gyration: 14.48 Å; chains: 1; bounding box: 42×27×39 Å

InterPro domains:
  IPR001611 Leucine-rich repeat [PS51450] (60-81)
  IPR025875 Leucine rich repeat 4 [PF12799] (59-89)
  IPR032675 Leucine-rich repeat domain superfamily [G3DSA:3.80.10.10] (20-93)

Organism: NCBI:txid372326

Secondary structure (DSSP, 8-state):
----------------S-PEEP-HHHHHHHH--SSGGG--EEE-TTS-EEE-GGGGG-TT--EEE-TT----B-GGGGG-TT--EEE----SS---

Sequence (96 aa):
MEGRGEAGEEEEEEEEGGGLRITPQLLKASTGEFALESILLLRLRGRGIAHLGCLGDCTSLEWLDLSGNAITQLGPLAALKSLAVLNLSPCSSCAA